Protein AF-A0AAN9D5B4-F1 (afdb_monomer_lite)

Organism: NCBI:txid58324

Secondary structure (DSSP, 8-state):
-HHHHHHHHHHHHHHHHTTS-S-SS-HHHHTHHHH-HHHHHHHHHHT-HHHHHHHHSS-HHHHHHHHHHHHHHHPPPPBTTB----SS--TTSTTTS----------

Structure (mmCIF, N/CA/C/O backbone):
data_AF-A0AAN9D5B4-F1
#
_entry.id   AF-A0AAN9D5B4-F1
#
loop_
_atom_site.group_PDB
_atom_site.id
_atom_site.type_symbol
_atom_site.label_atom_id
_atom_site.label_alt_id
_atom_site.label_comp_id
_atom_site.label_asym_id
_atom_site.label_entity_id
_atom_site.label_seq_id
_atom_site.pdbx_PDB_ins_code
_atom_site.Cartn_x
_atom_site.Cartn_y
_atom_site.Cartn_z
_atom_site.occupancy
_atom_site.B_iso_or_equiv
_atom_site.auth_seq_id
_atom_site.auth_comp_id
_atom_site.auth_asym_id
_atom_site.auth_atom_id
_atom_site.pdbx_PDB_model_num
ATOM 1 N N . MET A 1 1 ? 32.802 5.624 -48.433 1.00 61.78 1 MET A N 1
ATOM 2 C CA . MET A 1 1 ? 31.455 5.006 -48.392 1.00 61.78 1 MET A CA 1
ATOM 3 C C . MET A 1 1 ? 31.206 4.377 -47.026 1.00 61.78 1 MET A C 1
ATOM 5 O O . MET A 1 1 ? 30.120 4.540 -46.488 1.00 61.78 1 MET A O 1
ATOM 9 N N . ASP A 1 2 ? 32.223 3.761 -46.424 1.00 78.62 2 ASP A N 1
ATOM 10 C CA . ASP A 1 2 ? 32.106 2.987 -45.180 1.00 78.62 2 ASP A CA 1
ATOM 11 C C . ASP A 1 2 ? 31.825 3.831 -43.927 1.00 78.62 2 ASP A C 1
ATOM 13 O O . ASP A 1 2 ? 30.983 3.461 -43.114 1.00 78.62 2 ASP A O 1
ATOM 17 N N . GLU A 1 3 ? 32.433 5.016 -43.796 1.00 81.75 3 GLU A N 1
ATOM 18 C CA . GLU A 1 3 ? 32.202 5.896 -42.636 1.00 81.75 3 GLU A CA 1
ATOM 19 C C . GLU A 1 3 ? 30.755 6.382 -42.526 1.00 81.75 3 GLU A C 1
ATOM 21 O O . GLU A 1 3 ? 30.194 6.425 -41.433 1.00 81.75 3 GLU A O 1
ATOM 26 N N . GLN A 1 4 ? 30.123 6.714 -43.655 1.00 87.31 4 GLN A N 1
ATOM 27 C CA . GLN A 1 4 ? 28.737 7.183 -43.655 1.00 87.31 4 GLN A CA 1
ATOM 28 C C . GLN A 1 4 ? 27.774 6.060 -43.264 1.00 87.31 4 GLN A C 1
ATOM 30 O O . GLN A 1 4 ? 26.812 6.306 -42.541 1.00 87.31 4 GLN A O 1
ATOM 35 N N . VAL A 1 5 ? 28.055 4.821 -43.681 1.00 87.62 5 VAL A N 1
ATOM 36 C CA . VAL A 1 5 ? 27.260 3.640 -43.318 1.00 87.62 5 VAL A CA 1
ATOM 37 C C . VAL A 1 5 ? 27.412 3.315 -41.832 1.00 87.62 5 VAL A C 1
ATOM 39 O O . VAL A 1 5 ? 26.414 3.037 -41.168 1.00 87.62 5 VAL A O 1
ATOM 42 N N . ILE A 1 6 ? 28.627 3.416 -41.283 1.00 88.81 6 ILE A N 1
ATOM 43 C CA . ILE A 1 6 ? 28.876 3.231 -39.846 1.00 88.81 6 ILE A CA 1
ATOM 44 C C . ILE A 1 6 ? 28.179 4.332 -39.041 1.00 88.81 6 ILE A C 1
ATOM 46 O O . ILE A 1 6 ? 27.477 4.029 -38.077 1.00 88.81 6 ILE A O 1
ATOM 50 N N . ALA A 1 7 ? 28.297 5.594 -39.460 1.00 89.38 7 ALA A N 1
ATOM 51 C CA . ALA A 1 7 ? 27.634 6.720 -38.811 1.00 89.38 7 ALA A CA 1
ATOM 52 C C . ALA A 1 7 ? 26.105 6.571 -38.832 1.00 89.38 7 ALA A C 1
ATOM 54 O O . ALA A 1 7 ? 25.454 6.763 -37.804 1.00 89.38 7 ALA A O 1
ATOM 55 N N . PHE A 1 8 ? 25.531 6.150 -39.965 1.00 90.56 8 PHE A N 1
ATOM 56 C CA . PHE A 1 8 ? 24.107 5.834 -40.060 1.00 90.56 8 PHE A CA 1
ATOM 57 C C . PHE A 1 8 ? 23.727 4.657 -39.164 1.00 90.56 8 PHE A C 1
ATOM 59 O O . PHE A 1 8 ? 22.731 4.750 -38.455 1.00 90.56 8 PHE A O 1
ATOM 66 N N . GLY A 1 9 ? 24.519 3.583 -39.134 1.00 89.38 9 GLY A N 1
ATOM 67 C CA . GLY A 1 9 ? 24.285 2.427 -38.268 1.00 89.38 9 GLY A CA 1
ATOM 68 C C . GLY A 1 9 ? 24.279 2.800 -36.784 1.00 89.38 9 GLY A C 1
ATOM 69 O O . GLY A 1 9 ? 23.349 2.445 -36.058 1.00 89.38 9 GLY A O 1
ATOM 70 N N . VAL A 1 10 ? 25.258 3.593 -36.343 1.00 90.25 10 VAL A N 1
ATOM 71 C CA . VAL A 1 10 ? 25.347 4.102 -34.966 1.00 90.25 10 VAL A CA 1
ATOM 72 C C . VAL A 1 10 ? 24.186 5.048 -34.651 1.00 90.25 10 VAL A C 1
ATOM 74 O O . VAL A 1 10 ? 23.554 4.905 -33.603 1.00 90.25 10 VAL A O 1
ATOM 77 N N . ALA A 1 11 ? 23.835 5.962 -35.561 1.00 88.19 11 ALA A N 1
ATOM 78 C CA . ALA A 1 11 ? 22.692 6.860 -35.393 1.00 88.19 11 ALA A CA 1
ATOM 79 C C . ALA A 1 11 ? 21.366 6.088 -35.285 1.00 88.19 11 ALA A C 1
ATOM 81 O O . ALA A 1 11 ? 20.522 6.403 -34.445 1.00 88.19 11 ALA A O 1
ATOM 82 N N . LEU A 1 12 ? 21.194 5.030 -36.079 1.00 84.88 12 LEU A N 1
ATOM 83 C CA . LEU A 1 12 ? 20.000 4.184 -36.080 1.00 84.88 12 LEU A CA 1
ATOM 84 C C . LEU A 1 12 ? 19.895 3.364 -34.781 1.00 84.88 12 LEU A C 1
ATOM 86 O O . LEU A 1 12 ? 18.811 3.267 -34.200 1.00 84.88 12 LEU A O 1
ATOM 90 N N . LEU A 1 13 ? 21.019 2.854 -34.260 1.00 83.12 13 LEU A N 1
ATOM 91 C CA . LEU A 1 13 ? 21.088 2.208 -32.942 1.00 83.12 13 LEU A CA 1
ATOM 92 C C . LEU A 1 13 ? 20.783 3.190 -31.798 1.00 83.12 13 LEU A C 1
ATOM 94 O O . LEU A 1 13 ? 20.002 2.865 -30.897 1.00 83.12 13 LEU A O 1
ATOM 98 N N . TYR A 1 14 ? 21.327 4.406 -31.863 1.00 79.81 14 TYR A N 1
ATOM 99 C CA . TYR A 1 14 ? 21.077 5.471 -30.889 1.00 79.81 14 TYR A CA 1
ATOM 100 C C . TYR A 1 14 ? 19.593 5.878 -30.855 1.00 79.81 14 TYR A C 1
ATOM 102 O O . TYR A 1 14 ? 18.977 5.946 -29.786 1.00 79.81 14 TYR A O 1
ATOM 110 N N . LEU A 1 15 ? 18.975 6.059 -32.027 1.00 78.00 15 LEU A N 1
ATOM 111 C CA . LEU A 1 15 ? 17.551 6.382 -32.166 1.00 78.00 15 LEU A CA 1
ATOM 112 C C . LEU A 1 15 ? 16.637 5.240 -31.692 1.00 78.00 15 LEU A C 1
ATOM 114 O O . LEU A 1 15 ? 15.593 5.495 -31.087 1.00 78.00 15 LEU A O 1
ATOM 118 N N . ARG A 1 16 ? 17.029 3.977 -31.915 1.00 70.25 16 ARG A N 1
ATOM 119 C CA . ARG A 1 16 ? 16.283 2.795 -31.451 1.00 70.25 16 ARG A CA 1
ATOM 120 C C . ARG A 1 16 ? 16.330 2.635 -29.929 1.00 70.25 16 ARG A C 1
ATOM 122 O O . ARG A 1 16 ? 15.342 2.201 -29.340 1.00 70.25 16 ARG A O 1
ATOM 129 N N . SER A 1 17 ? 17.438 3.011 -29.289 1.00 64.31 17 SER A N 1
ATOM 130 C CA . SER A 1 17 ? 17.578 2.985 -27.826 1.00 64.31 17 SER A CA 1
ATOM 131 C C . SER A 1 17 ? 16.627 3.973 -27.133 1.00 64.31 17 SER A C 1
ATOM 133 O O . SER A 1 17 ? 15.961 3.615 -26.161 1.00 64.31 17 SER A O 1
ATOM 135 N N . ARG A 1 18 ? 16.452 5.180 -27.696 1.00 61.81 18 ARG A N 1
ATOM 136 C CA . ARG A 1 18 ? 15.589 6.236 -27.127 1.00 61.81 18 ARG A CA 1
ATOM 137 C C . ARG A 1 18 ? 14.085 5.938 -27.132 1.00 61.81 18 ARG A C 1
ATOM 139 O O . ARG A 1 18 ? 13.341 6.617 -26.434 1.00 61.81 18 ARG A O 1
ATOM 146 N N . ARG A 1 19 ? 13.612 4.964 -27.919 1.00 58.62 19 ARG A N 1
ATOM 147 C CA . ARG A 1 19 ? 12.175 4.630 -28.039 1.00 58.62 19 ARG A CA 1
ATOM 148 C C . ARG A 1 19 ? 11.724 3.450 -27.182 1.00 58.62 19 ARG A C 1
ATOM 150 O O . ARG A 1 19 ? 10.568 3.036 -27.287 1.00 58.62 19 ARG A O 1
ATOM 157 N N . ARG A 1 20 ? 12.591 2.890 -26.335 1.00 62.22 20 ARG A N 1
ATOM 158 C CA . ARG A 1 20 ? 12.136 1.909 -25.344 1.00 62.22 20 ARG A CA 1
ATOM 159 C C . ARG A 1 20 ? 11.196 2.637 -24.383 1.00 62.22 20 ARG A C 1
ATOM 161 O O . ARG A 1 20 ? 11.625 3.557 -23.697 1.00 62.22 20 ARG A O 1
ATOM 168 N N . ARG A 1 21 ? 9.905 2.279 -24.394 1.00 59.81 21 ARG A N 1
ATOM 169 C CA . ARG A 1 21 ? 8.917 2.807 -23.437 1.00 59.81 21 ARG A CA 1
ATOM 170 C C . ARG A 1 21 ? 9.516 2.684 -22.036 1.00 59.81 21 ARG A C 1
ATOM 172 O O . ARG A 1 21 ? 9.930 1.587 -21.669 1.00 59.81 21 ARG A O 1
ATOM 179 N N . SER A 1 22 ? 9.631 3.804 -21.325 1.00 66.25 22 SER A N 1
ATOM 180 C CA . SER A 1 22 ? 10.589 3.904 -20.223 1.00 66.25 22 SER A CA 1
ATOM 181 C C . SER A 1 22 ? 10.188 3.097 -18.997 1.00 66.25 22 SER A C 1
ATOM 183 O O . SER A 1 22 ? 11.070 2.527 -18.375 1.00 66.25 22 SER A O 1
ATOM 185 N N . VAL A 1 23 ? 8.905 2.948 -18.665 1.00 66.25 23 VAL A N 1
ATOM 186 C CA . VAL A 1 23 ? 8.504 2.072 -17.555 1.00 66.25 23 VAL A CA 1
ATOM 187 C C . VAL A 1 23 ? 7.049 1.634 -17.728 1.00 66.25 23 VAL A C 1
ATOM 189 O O . VAL A 1 23 ? 6.188 2.454 -18.032 1.00 66.25 23 VAL A O 1
ATOM 192 N N . TRP A 1 24 ? 6.754 0.344 -17.536 1.00 67.81 24 TRP A N 1
ATOM 193 C CA . TRP A 1 24 ? 5.369 -0.163 -17.487 1.00 67.81 24 TRP A CA 1
ATOM 194 C C . TRP A 1 24 ? 4.629 0.275 -16.213 1.00 67.81 24 TRP A C 1
ATOM 196 O O . TRP A 1 24 ? 3.403 0.356 -16.206 1.00 67.81 24 TRP A O 1
ATOM 206 N N . VAL A 1 25 ? 5.373 0.550 -15.138 1.00 68.81 25 VAL A N 1
ATOM 207 C CA . VAL A 1 25 ? 4.866 0.984 -13.834 1.00 68.81 25 VAL A CA 1
ATOM 208 C C . VAL A 1 25 ? 5.794 2.073 -13.313 1.00 68.81 25 VAL A C 1
ATOM 210 O O . VAL A 1 25 ? 6.974 1.814 -13.101 1.00 68.81 25 VAL A O 1
ATOM 213 N N . HIS A 1 26 ? 5.265 3.277 -13.111 1.00 76.69 26 HIS A N 1
ATOM 214 C CA . HIS A 1 26 ? 6.018 4.407 -12.563 1.00 76.69 26 HIS A CA 1
ATOM 215 C C . HIS A 1 26 ? 6.621 4.063 -11.190 1.00 76.69 26 HIS A C 1
ATOM 217 O O . HIS A 1 26 ? 5.973 3.375 -10.404 1.00 76.69 26 HIS A O 1
ATOM 223 N N . ASP A 1 27 ? 7.809 4.574 -10.862 1.00 77.25 27 ASP A N 1
ATOM 224 C CA . ASP A 1 27 ? 8.554 4.196 -9.645 1.00 77.25 27 ASP A CA 1
ATOM 225 C C . ASP A 1 27 ? 7.759 4.444 -8.350 1.00 77.25 27 ASP A C 1
ATOM 227 O O . ASP A 1 27 ? 7.731 3.606 -7.451 1.00 77.25 27 ASP A O 1
ATOM 231 N N . ILE A 1 28 ? 6.986 5.535 -8.298 1.00 76.06 28 ILE A N 1
ATOM 232 C CA . ILE A 1 28 ? 6.041 5.824 -7.195 1.00 76.06 28 ILE A CA 1
ATOM 233 C C . ILE A 1 28 ? 5.050 4.667 -6.963 1.00 76.06 28 ILE A C 1
ATOM 235 O O . ILE A 1 28 ? 4.696 4.355 -5.829 1.00 76.06 28 ILE A O 1
ATOM 239 N N . LEU A 1 29 ? 4.605 4.009 -8.035 1.00 72.50 29 LEU A N 1
ATOM 240 C CA . LEU A 1 29 ? 3.685 2.874 -7.965 1.00 72.50 29 LEU A CA 1
ATOM 241 C C . LEU A 1 29 ? 4.408 1.549 -7.676 1.00 72.50 29 LEU A C 1
ATOM 243 O O . LEU A 1 29 ? 3.752 0.596 -7.255 1.00 72.50 29 LEU A O 1
ATOM 247 N N . GLN A 1 30 ? 5.731 1.474 -7.866 1.00 73.12 30 GLN A N 1
ATOM 248 C CA . GLN A 1 30 ? 6.530 0.311 -7.461 1.00 73.12 30 GLN A CA 1
ATOM 249 C C . GLN A 1 30 ? 6.640 0.231 -5.936 1.00 73.12 30 GLN A C 1
ATOM 251 O O . GLN A 1 30 ? 6.506 -0.848 -5.363 1.00 73.12 30 GLN A O 1
ATOM 256 N N . ALA A 1 31 ? 6.754 1.374 -5.256 1.00 74.25 31 ALA A N 1
ATOM 257 C CA . ALA A 1 31 ? 6.840 1.444 -3.799 1.00 74.25 31 ALA A CA 1
ATOM 258 C C . ALA A 1 31 ? 5.476 1.298 -3.079 1.00 74.25 31 ALA A C 1
ATOM 260 O O . ALA A 1 31 ? 5.320 1.678 -1.921 1.00 74.25 31 ALA A O 1
ATOM 261 N N . ARG A 1 32 ? 4.466 0.711 -3.736 1.00 76.88 32 ARG A N 1
ATOM 262 C CA . ARG A 1 32 ? 3.098 0.544 -3.211 1.00 76.88 32 ARG A CA 1
ATOM 263 C C . ARG A 1 32 ? 3.002 -0.329 -1.954 1.00 76.88 32 ARG A C 1
ATOM 265 O O . ARG A 1 32 ? 2.058 -0.173 -1.183 1.00 76.88 32 ARG A O 1
ATOM 272 N N . GLN A 1 33 ? 3.927 -1.263 -1.748 1.00 72.88 33 GLN A N 1
ATOM 273 C CA . GLN A 1 33 ? 3.952 -2.050 -0.506 1.00 72.88 33 GLN A CA 1
ATOM 274 C C . GLN A 1 33 ? 4.320 -1.189 0.707 1.00 72.88 33 GLN A C 1
ATOM 276 O O . GLN A 1 33 ? 3.805 -1.427 1.788 1.00 72.88 33 GLN A O 1
ATOM 281 N N . GLN A 1 34 ? 5.150 -0.161 0.515 1.00 71.50 34 GLN A N 1
ATOM 282 C CA . GLN A 1 34 ? 5.585 0.733 1.589 1.00 71.50 34 GLN A CA 1
ATOM 283 C C . GLN A 1 34 ? 4.687 1.972 1.705 1.00 71.50 34 GLN A C 1
ATOM 285 O O . GLN A 1 34 ? 4.265 2.339 2.795 1.00 71.50 34 GLN A O 1
ATOM 290 N N . PHE A 1 35 ? 4.352 2.602 0.575 1.00 72.44 35 PHE A N 1
ATOM 291 C CA . PHE A 1 35 ? 3.636 3.884 0.536 1.00 72.44 35 PHE A CA 1
ATOM 292 C C . PHE A 1 35 ? 2.227 3.793 -0.051 1.00 72.44 35 PHE A C 1
ATOM 294 O O . PHE A 1 35 ? 1.561 4.811 -0.232 1.00 72.44 35 PHE A O 1
ATOM 301 N N . GLY A 1 36 ? 1.753 2.595 -0.390 1.00 76.69 36 GLY A N 1
ATOM 302 C CA . GLY A 1 36 ? 0.399 2.432 -0.902 1.00 76.69 36 GLY A CA 1
ATOM 303 C C . GLY A 1 36 ? -0.632 2.756 0.171 1.00 76.69 36 GLY A C 1
ATOM 304 O O . GLY A 1 36 ? -0.472 2.369 1.326 1.00 76.69 36 GLY A O 1
ATOM 305 N N . GLU A 1 37 ? -1.728 3.399 -0.234 1.00 75.06 37 GLU A N 1
ATOM 306 C CA . GLU A 1 37 ? -2.811 3.795 0.675 1.00 75.06 37 GLU A CA 1
ATOM 307 C C . GLU A 1 37 ? -3.291 2.636 1.551 1.00 75.06 37 GLU A C 1
ATOM 309 O O . GLU A 1 37 ? -3.459 2.801 2.750 1.00 75.06 37 GLU A O 1
ATOM 314 N N . TYR A 1 38 ? -3.432 1.434 0.989 1.00 76.44 38 TYR A N 1
ATOM 315 C CA . TYR A 1 38 ? -3.848 0.277 1.777 1.00 76.44 38 TYR A CA 1
ATOM 316 C C . TYR A 1 38 ? -2.854 -0.072 2.900 1.00 76.44 38 TYR A C 1
ATOM 318 O O . TYR A 1 38 ? -3.268 -0.316 4.025 1.00 76.44 38 TYR A O 1
ATOM 326 N N . HIS A 1 39 ? -1.549 -0.067 2.625 1.00 73.75 39 HIS A N 1
ATOM 327 C CA . HIS A 1 39 ? -0.552 -0.445 3.629 1.00 73.75 39 HIS A CA 1
ATOM 328 C C . HIS A 1 39 ? -0.372 0.638 4.691 1.00 73.75 39 HIS A C 1
ATOM 330 O O . HIS A 1 39 ? -0.179 0.302 5.848 1.00 73.75 39 HIS A O 1
ATOM 336 N N . ARG A 1 40 ? -0.490 1.921 4.331 1.00 79.50 40 ARG A N 1
ATOM 337 C CA . ARG A 1 40 ? -0.291 3.024 5.279 1.00 79.50 40 ARG A CA 1
ATOM 338 C C . ARG A 1 40 ? -1.593 3.500 5.922 1.00 79.50 40 ARG A C 1
ATOM 340 O O . ARG A 1 40 ? -1.780 3.382 7.128 1.00 79.50 40 ARG A O 1
ATOM 347 N N . LEU A 1 41 ? -2.523 3.995 5.108 1.00 82.38 41 LEU A N 1
ATOM 348 C CA . LEU A 1 41 ? -3.750 4.637 5.581 1.00 82.38 41 LEU A CA 1
ATOM 349 C C . LEU A 1 41 ? -4.667 3.647 6.300 1.00 82.38 41 LEU A C 1
ATOM 351 O O . LEU A 1 41 ? -5.204 3.976 7.347 1.00 82.38 41 LEU A O 1
ATOM 355 N N . VAL A 1 42 ? -4.851 2.430 5.782 1.00 82.69 42 VAL A N 1
ATOM 356 C CA . VAL A 1 42 ? -5.768 1.469 6.426 1.00 82.69 42 VAL A CA 1
ATOM 357 C C . VAL A 1 42 ? -5.204 0.955 7.750 1.00 82.69 42 VAL A C 1
ATOM 359 O O . VAL A 1 42 ? -5.978 0.711 8.673 1.00 82.69 42 VAL A O 1
ATOM 362 N N . GLN A 1 43 ? -3.879 0.832 7.878 1.00 81.94 43 GLN A N 1
ATOM 363 C CA . GLN A 1 43 ? -3.244 0.511 9.158 1.00 81.94 43 GLN A CA 1
ATOM 364 C C . GLN A 1 43 ? -3.447 1.638 10.175 1.00 81.94 43 GLN A C 1
ATOM 366 O O . GLN A 1 43 ? -3.901 1.366 11.283 1.00 81.94 43 GLN A O 1
ATOM 371 N N . GLU A 1 44 ? -3.209 2.893 9.779 1.00 84.12 44 GLU A N 1
ATOM 372 C CA . GL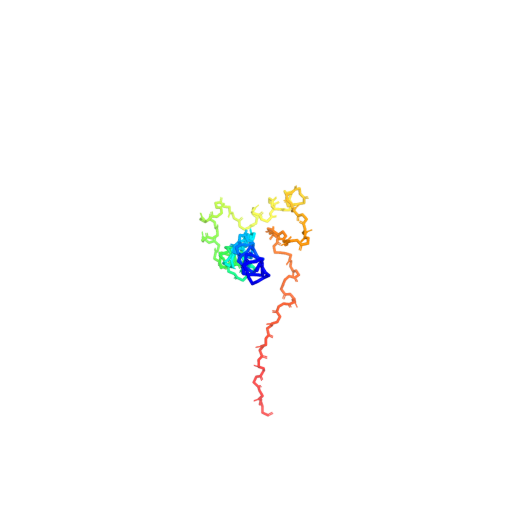U A 1 44 ? -3.469 4.069 10.622 1.00 84.12 44 GLU A CA 1
ATOM 373 C C . GLU A 1 44 ? -4.953 4.155 11.029 1.00 84.12 44 GLU A C 1
ATOM 375 O O . GLU A 1 44 ? -5.268 4.349 12.200 1.00 84.12 44 GLU A O 1
ATOM 380 N N . LEU A 1 45 ? -5.879 3.935 10.089 1.00 86.75 45 LEU A N 1
ATOM 381 C CA . LEU A 1 45 ? -7.319 3.932 10.360 1.00 86.75 45 LEU A CA 1
ATOM 382 C C . LEU A 1 45 ? -7.726 2.798 11.304 1.00 86.75 45 LEU A C 1
ATOM 384 O O . LEU A 1 45 ? -8.617 2.988 12.118 1.00 86.75 45 LEU A O 1
ATOM 388 N N . ARG A 1 46 ? -7.090 1.621 11.241 1.00 82.50 46 ARG A N 1
ATOM 389 C CA . ARG A 1 46 ? -7.413 0.505 12.148 1.00 82.50 46 ARG A CA 1
ATOM 390 C C . ARG A 1 46 ? -7.068 0.792 13.615 1.00 82.50 46 ARG A C 1
ATOM 392 O O . ARG A 1 46 ? -7.569 0.056 14.466 1.00 82.50 46 ARG A O 1
ATOM 399 N N . LEU A 1 47 ? -6.263 1.817 13.909 1.00 86.19 47 LEU A N 1
ATOM 400 C CA . LEU A 1 47 ? -5.956 2.265 15.273 1.00 86.19 47 LEU A CA 1
ATOM 401 C C . LEU A 1 47 ? -7.060 3.148 15.881 1.00 86.19 47 LEU A C 1
ATOM 403 O O . LEU A 1 47 ? -7.139 3.246 17.102 1.00 86.19 47 LEU A O 1
ATOM 407 N N . ASP A 1 48 ? -7.913 3.762 15.056 1.00 87.75 48 ASP A N 1
ATOM 408 C CA . ASP A 1 48 ? -8.983 4.668 15.487 1.00 87.75 48 ASP A CA 1
ATOM 409 C C . ASP A 1 48 ? -10.324 4.243 14.874 1.00 87.75 48 ASP A C 1
ATOM 411 O O . ASP A 1 48 ? -10.607 4.487 13.699 1.00 87.75 48 ASP A O 1
ATOM 415 N N . ASP A 1 49 ? -11.176 3.635 15.700 1.00 85.38 49 ASP A N 1
ATOM 416 C CA . ASP A 1 49 ? -12.506 3.158 15.310 1.00 85.38 49 ASP A CA 1
ATOM 417 C C . ASP A 1 49 ? -13.391 4.238 14.688 1.00 85.38 49 ASP A C 1
ATOM 419 O O . ASP A 1 49 ? -14.118 3.972 13.729 1.00 85.38 49 ASP A O 1
ATOM 423 N N . SER A 1 50 ? -13.324 5.464 15.206 1.00 89.06 50 SER A N 1
ATOM 424 C CA . SER A 1 50 ? -14.189 6.552 14.753 1.00 89.06 50 SER A CA 1
ATOM 425 C C . SER A 1 50 ? -13.821 6.986 13.335 1.00 89.06 50 SER A C 1
ATOM 427 O O . SER A 1 50 ? -14.684 7.114 12.461 1.00 89.06 50 SER A O 1
ATOM 429 N N . ARG A 1 51 ? -12.518 7.124 13.070 1.00 88.19 51 ARG A N 1
ATOM 430 C CA . ARG A 1 51 ? -11.996 7.452 11.740 1.00 88.19 51 ARG A CA 1
ATOM 431 C C . ARG A 1 51 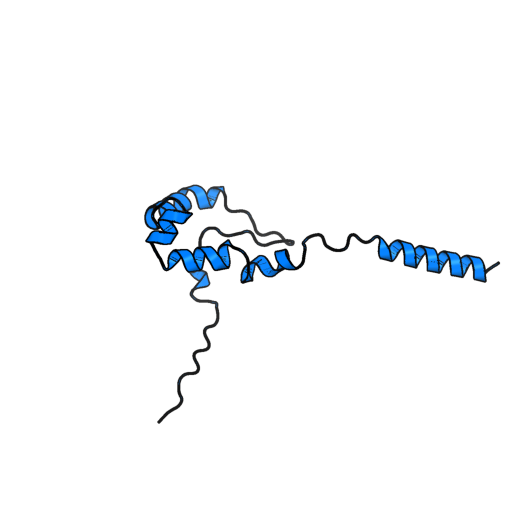? -12.172 6.293 10.775 1.00 88.19 51 ARG A C 1
ATOM 433 O O . ARG A 1 51 ? -12.507 6.529 9.614 1.00 88.19 51 ARG A O 1
ATOM 440 N N . PHE A 1 52 ? -11.998 5.055 11.241 1.00 89.12 52 PHE A N 1
ATOM 441 C CA . PHE A 1 52 ? -12.265 3.863 10.441 1.00 89.12 52 PHE A CA 1
ATOM 442 C C . PHE A 1 52 ? -13.714 3.850 9.954 1.00 89.12 52 PHE A C 1
ATOM 444 O O . PHE A 1 52 ? -13.958 3.730 8.752 1.00 89.12 52 PHE A O 1
ATOM 451 N N . GLN A 1 53 ? -14.668 4.051 10.866 1.00 90.62 53 GLN A N 1
ATOM 452 C CA . GLN A 1 53 ? -16.089 4.120 10.539 1.00 90.62 53 GLN A CA 1
ATOM 453 C C . GLN A 1 53 ? -16.409 5.293 9.616 1.00 90.62 53 GLN A C 1
ATOM 455 O O . GLN A 1 53 ? -17.183 5.126 8.682 1.00 90.62 53 GLN A O 1
ATOM 460 N N . GLN A 1 54 ? -15.797 6.462 9.803 1.00 91.50 54 GLN A N 1
ATOM 461 C CA . GLN A 1 54 ? -16.013 7.599 8.907 1.00 91.50 54 GLN A CA 1
ATOM 462 C C . GLN A 1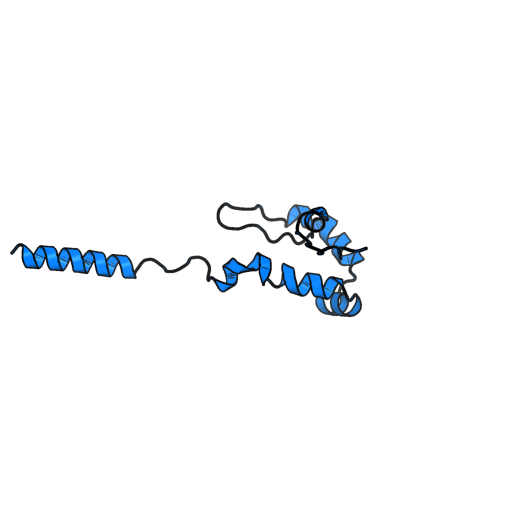 54 ? -15.504 7.325 7.482 1.00 91.50 54 GLN A C 1
ATOM 464 O O . GLN A 1 54 ? -16.167 7.685 6.506 1.00 91.50 54 GLN A O 1
ATOM 469 N N . TYR A 1 55 ? -14.342 6.680 7.359 1.00 89.75 55 TYR A N 1
ATOM 470 C CA . TYR A 1 55 ? -13.713 6.383 6.076 1.00 89.75 55 TYR A CA 1
ATOM 471 C C . TYR A 1 55 ? -14.419 5.240 5.336 1.00 89.75 55 TYR A C 1
ATOM 473 O O . TYR A 1 55 ? -14.838 5.402 4.190 1.00 89.75 55 TYR A O 1
ATOM 481 N N . PHE A 1 56 ? -14.591 4.090 5.995 1.00 88.50 56 PHE A N 1
ATOM 482 C CA . PHE A 1 56 ? -15.202 2.898 5.400 1.00 88.50 56 PHE A CA 1
ATOM 483 C C . PHE A 1 56 ? -16.730 2.908 5.442 1.00 88.50 56 PHE A C 1
ATOM 485 O O . PHE A 1 56 ? -17.355 2.087 4.771 1.00 88.50 56 PHE A O 1
ATOM 492 N N . ARG A 1 57 ? -17.337 3.819 6.215 1.00 92.12 57 ARG A N 1
ATOM 493 C CA . ARG A 1 57 ? -18.785 3.864 6.498 1.00 92.12 57 ARG A CA 1
ATOM 494 C C . ARG A 1 57 ? -19.318 2.560 7.100 1.00 92.12 57 ARG A C 1
ATOM 496 O O . ARG A 1 57 ? -20.494 2.242 6.949 1.00 92.12 57 ARG A O 1
ATOM 503 N N . LEU A 1 58 ? -18.434 1.806 7.753 1.00 90.06 58 LEU A N 1
ATOM 504 C CA . LEU A 1 58 ? -18.667 0.485 8.328 1.00 90.06 58 LEU A CA 1
ATOM 505 C C . LEU A 1 58 ? -17.843 0.338 9.603 1.00 90.06 58 LEU A C 1
ATOM 507 O O . LEU A 1 58 ? -16.711 0.819 9.669 1.00 90.06 58 LEU A O 1
ATOM 511 N N . ASP A 1 59 ? -18.383 -0.383 10.581 1.00 89.06 59 ASP A N 1
ATOM 512 C CA . ASP A 1 59 ? -17.593 -0.806 11.736 1.00 89.06 59 ASP A CA 1
ATOM 513 C C . ASP A 1 59 ? -16.522 -1.838 11.340 1.00 89.06 59 ASP A C 1
ATOM 515 O O . ASP A 1 59 ? -16.703 -2.585 10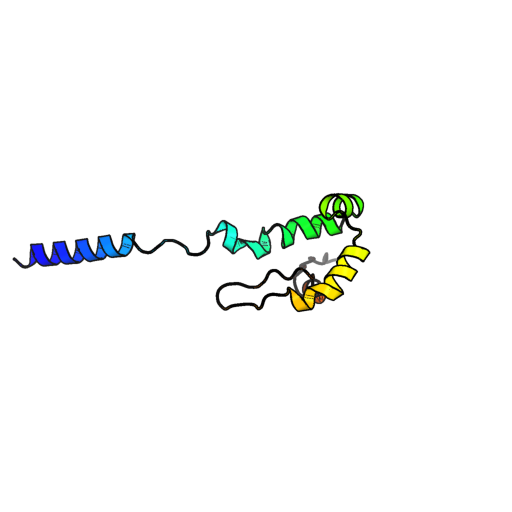.370 1.00 89.06 59 ASP A O 1
ATOM 519 N N . ARG A 1 60 ? -15.426 -1.936 12.108 1.00 85.44 60 ARG A N 1
ATOM 520 C CA . ARG A 1 60 ? -14.355 -2.922 11.859 1.00 85.44 60 ARG A CA 1
ATOM 521 C C . ARG A 1 60 ? -14.904 -4.345 11.785 1.00 85.44 60 ARG A C 1
ATOM 523 O O . ARG A 1 60 ? -14.564 -5.088 10.866 1.00 85.44 60 ARG A O 1
ATOM 530 N N . ASN A 1 61 ? -15.824 -4.695 12.684 1.00 88.06 61 ASN A N 1
ATOM 531 C CA . ASN A 1 61 ? -16.429 -6.025 12.707 1.00 88.06 61 ASN A CA 1
ATOM 532 C C . ASN A 1 61 ? -17.273 -6.290 11.458 1.00 88.06 61 ASN A C 1
ATOM 534 O O . ASN A 1 61 ? -17.213 -7.375 10.881 1.00 88.06 61 ASN A O 1
ATOM 538 N N . GLN A 1 62 ? -18.051 -5.299 11.017 1.00 90.56 62 GLN A N 1
ATOM 539 C CA . GLN A 1 62 ? -18.868 -5.409 9.807 1.00 90.56 62 GLN A CA 1
ATOM 540 C C . GLN A 1 62 ? -17.992 -5.549 8.562 1.00 90.56 62 GLN A C 1
ATOM 542 O O . GLN A 1 62 ? -18.276 -6.383 7.700 1.00 90.56 62 GLN A O 1
ATOM 547 N N . PHE A 1 63 ? -16.913 -4.769 8.494 1.00 89.44 63 PHE A N 1
ATOM 548 C CA . PHE A 1 63 ? -15.927 -4.842 7.427 1.00 89.44 63 PHE A CA 1
ATOM 549 C C . PHE A 1 63 ? -15.273 -6.227 7.358 1.00 89.44 63 PHE A C 1
ATOM 551 O O . PHE A 1 63 ? -15.291 -6.852 6.299 1.00 89.44 63 PHE A O 1
ATOM 558 N N . ASP A 1 64 ? -14.757 -6.745 8.477 1.00 87.25 64 ASP A N 1
ATOM 559 C CA . ASP A 1 64 ? -14.09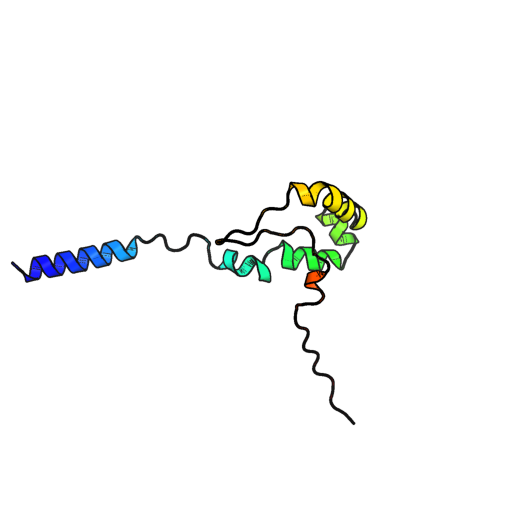5 -8.053 8.517 1.00 87.25 64 ASP A CA 1
ATOM 560 C C . ASP A 1 64 ? -15.083 -9.198 8.204 1.00 87.25 64 ASP A C 1
ATOM 562 O O . ASP A 1 64 ? -14.737 -10.151 7.500 1.00 87.25 64 ASP A O 1
ATOM 566 N N . ASN A 1 65 ? -16.348 -9.081 8.625 1.00 89.75 65 ASN A N 1
ATOM 567 C CA . ASN A 1 65 ? -17.396 -10.053 8.298 1.00 89.75 65 ASN A CA 1
ATOM 568 C C . ASN A 1 65 ? -17.742 -10.034 6.798 1.00 89.75 65 ASN A C 1
ATOM 570 O O . ASN A 1 65 ? -17.822 -11.088 6.163 1.00 89.75 65 ASN A O 1
ATOM 574 N N . LEU A 1 66 ? -17.875 -8.851 6.192 1.00 90.50 66 LEU A N 1
ATOM 575 C CA . LEU A 1 66 ? -18.072 -8.713 4.748 1.00 90.50 66 LEU A CA 1
ATOM 576 C C . LEU A 1 66 ? -16.875 -9.269 3.967 1.00 90.50 66 LEU A C 1
ATOM 578 O O . LEU A 1 66 ? -17.047 -10.032 3.012 1.00 90.50 66 LEU A O 1
ATOM 582 N N . LEU A 1 67 ? -15.664 -8.940 4.409 1.00 87.75 67 LEU A N 1
ATOM 583 C CA . LEU A 1 67 ? -14.427 -9.413 3.809 1.00 87.75 67 LEU A CA 1
ATOM 584 C C . LEU A 1 67 ? -14.287 -10.936 3.908 1.00 87.75 67 LEU A C 1
ATOM 586 O O . LEU A 1 67 ? -13.813 -11.554 2.963 1.00 87.75 67 LEU A O 1
ATOM 590 N N . SER A 1 68 ? -14.753 -11.565 4.989 1.00 87.75 68 SER A N 1
ATOM 591 C CA . SER A 1 68 ? -14.744 -13.030 5.114 1.00 87.75 68 SER A CA 1
ATOM 592 C C . SER A 1 68 ? -15.589 -13.730 4.040 1.00 87.75 68 SER A C 1
ATOM 594 O O . SER A 1 68 ? -15.239 -14.817 3.586 1.00 87.75 68 SER A O 1
ATOM 596 N N . LYS A 1 69 ? -16.673 -13.085 3.589 1.00 89.38 69 LYS A N 1
ATOM 597 C CA . LYS A 1 69 ? -17.605 -13.625 2.587 1.00 89.38 69 LYS A CA 1
ATOM 598 C C . LYS A 1 69 ? -17.166 -13.317 1.162 1.00 89.38 69 LYS A C 1
ATOM 600 O O . LYS A 1 69 ? -17.270 -14.163 0.278 1.00 89.38 69 LYS A O 1
ATOM 605 N N . VAL A 1 70 ? -16.727 -12.082 0.929 1.00 89.25 70 VAL A N 1
ATOM 606 C CA . VAL A 1 70 ? -16.414 -11.583 -0.415 1.00 89.25 70 VAL A CA 1
ATOM 607 C C . VAL A 1 70 ? -14.949 -11.816 -0.767 1.00 89.25 70 VAL A C 1
ATOM 609 O O . VAL A 1 70 ? -14.656 -12.107 -1.923 1.00 89.25 70 VAL A O 1
ATOM 612 N N . GLY A 1 71 ? -14.050 -11.762 0.220 1.00 85.00 71 GLY A N 1
ATOM 613 C CA . GLY A 1 71 ? -12.598 -11.902 0.079 1.00 85.00 71 GLY A CA 1
ATOM 614 C C . GLY A 1 71 ? -12.184 -13.057 -0.830 1.00 85.00 71 GLY A C 1
ATOM 615 O O . GLY A 1 71 ? -11.575 -12.777 -1.858 1.00 85.00 71 GLY A O 1
ATOM 616 N N . PRO A 1 72 ? -12.615 -14.307 -0.569 1.00 83.88 72 PRO A N 1
ATOM 617 C CA . PRO A 1 72 ? -12.255 -15.454 -1.407 1.00 83.88 72 PRO A CA 1
ATOM 618 C C . PRO A 1 72 ? -12.682 -15.338 -2.880 1.00 83.88 72 PRO A C 1
ATOM 620 O O . PRO A 1 72 ? -12.165 -16.050 -3.731 1.00 83.88 72 PRO A O 1
ATOM 623 N N . ARG A 1 73 ? -13.654 -14.471 -3.196 1.00 84.62 73 ARG A N 1
ATOM 624 C CA . ARG A 1 73 ? -14.191 -14.282 -4.555 1.00 84.62 73 ARG A CA 1
ATOM 625 C C . ARG A 1 73 ? -13.550 -13.106 -5.290 1.00 84.62 73 ARG A C 1
ATOM 627 O O . ARG A 1 73 ? -13.606 -13.068 -6.515 1.00 84.62 73 ARG A O 1
ATOM 634 N N . ILE A 1 74 ? -13.001 -12.134 -4.559 1.00 84.75 74 ILE A N 1
ATOM 635 C CA . ILE A 1 74 ? -12.387 -10.919 -5.125 1.00 84.75 74 ILE A CA 1
ATOM 636 C C . ILE A 1 74 ? -10.862 -10.919 -5.028 1.00 84.75 74 ILE A C 1
ATOM 638 O O . ILE A 1 74 ? -10.215 -10.064 -5.638 1.00 84.75 74 ILE A O 1
ATOM 642 N N . GLU A 1 75 ? -10.292 -11.847 -4.258 1.00 81.75 75 GLU A N 1
ATOM 643 C CA . GLU A 1 75 ? -8.854 -12.021 -4.133 1.00 81.75 75 GLU A CA 1
ATOM 644 C C . GLU A 1 75 ? -8.252 -12.299 -5.509 1.00 81.75 75 GLU A C 1
ATOM 646 O O . GLU A 1 75 ? -8.654 -13.205 -6.241 1.00 81.75 75 GLU A O 1
ATOM 651 N N . ARG A 1 76 ? -7.310 -11.441 -5.896 1.00 79.25 76 ARG A N 1
ATOM 652 C CA . ARG A 1 76 ? -6.568 -11.599 -7.140 1.00 79.25 76 ARG A CA 1
ATOM 653 C C . ARG A 1 76 ? -5.340 -12.451 -6.873 1.00 79.25 76 ARG A C 1
ATOM 655 O O . ARG A 1 76 ? -4.740 -12.354 -5.812 1.00 79.25 76 ARG A O 1
ATOM 662 N N . GLN A 1 77 ? -4.949 -13.237 -7.866 1.00 77.69 77 GLN A N 1
ATOM 663 C CA . GLN A 1 77 ? -3.713 -14.002 -7.803 1.00 77.69 77 GLN A CA 1
ATOM 664 C C . GLN A 1 77 ? -2.498 -13.082 -7.974 1.00 77.69 77 GLN A C 1
ATOM 666 O O . GLN A 1 77 ? -2.516 -12.148 -8.787 1.00 77.69 77 GLN A O 1
ATOM 671 N N . ASP A 1 78 ? -1.428 -13.393 -7.248 1.00 81.88 78 ASP A N 1
ATOM 672 C CA . ASP A 1 78 ? -0.104 -12.856 -7.526 1.00 81.88 78 ASP A CA 1
ATOM 673 C C . ASP A 1 78 ? 0.357 -13.266 -8.928 1.00 81.88 78 ASP A C 1
ATOM 675 O O . ASP A 1 78 ? 0.186 -14.395 -9.383 1.00 81.88 78 ASP A O 1
ATOM 679 N N . THR A 1 79 ? 0.968 -12.324 -9.629 1.00 78.81 79 THR A N 1
ATOM 680 C CA . THR A 1 79 ? 1.547 -12.547 -10.954 1.00 78.81 79 THR A CA 1
ATOM 681 C C . THR A 1 79 ? 3.032 -12.239 -10.906 1.00 78.81 79 THR A C 1
ATOM 683 O O . THR A 1 79 ? 3.468 -11.447 -10.071 1.00 78.81 79 THR A O 1
ATOM 686 N N . ASN A 1 80 ? 3.799 -12.764 -11.865 1.00 76.25 80 ASN A N 1
ATOM 687 C CA . ASN A 1 80 ? 5.233 -12.463 -11.991 1.00 76.25 80 ASN A CA 1
ATOM 688 C C . ASN A 1 80 ? 5.537 -10.954 -12.064 1.00 76.25 80 ASN A C 1
ATOM 690 O O . ASN A 1 80 ? 6.646 -10.532 -11.761 1.00 76.25 80 ASN A O 1
ATOM 694 N N . TYR A 1 81 ? 4.556 -10.140 -12.462 1.00 69.12 81 TYR A N 1
ATOM 695 C CA . TYR A 1 81 ? 4.697 -8.691 -12.583 1.00 69.12 81 TYR A CA 1
ATOM 696 C C . TYR A 1 81 ? 4.275 -7.920 -11.330 1.00 69.12 81 TYR A C 1
ATOM 698 O O . TYR A 1 81 ? 4.764 -6.816 -11.103 1.00 69.12 81 TYR A O 1
ATOM 706 N N . ARG A 1 82 ? 3.318 -8.442 -10.554 1.00 71.88 82 ARG A N 1
ATOM 707 C CA . ARG A 1 82 ? 2.753 -7.745 -9.390 1.00 71.88 82 ARG A CA 1
ATOM 708 C C . ARG A 1 82 ? 2.101 -8.710 -8.412 1.00 71.88 82 ARG A C 1
ATOM 710 O O . ARG A 1 82 ? 1.347 -9.594 -8.830 1.00 71.88 82 ARG A O 1
ATOM 717 N N . ARG A 1 83 ? 2.307 -8.444 -7.121 1.00 75.00 83 ARG A N 1
ATOM 718 C CA . ARG A 1 83 ? 1.487 -9.015 -6.050 1.00 75.00 83 ARG A CA 1
ATOM 719 C C . ARG A 1 83 ? 0.110 -8.357 -6.021 1.00 75.00 83 ARG A C 1
ATOM 721 O O . ARG A 1 83 ? -0.026 -7.163 -6.314 1.00 75.00 83 ARG A O 1
ATOM 728 N N . ALA A 1 84 ? -0.911 -9.136 -5.706 1.00 79.44 84 ALA A N 1
ATOM 729 C CA . ALA A 1 84 ? -2.250 -8.649 -5.466 1.00 79.44 84 ALA A CA 1
ATOM 730 C C . ALA A 1 84 ? -2.298 -7.808 -4.186 1.00 79.44 84 ALA A C 1
ATOM 732 O O . ALA A 1 84 ? -1.488 -7.953 -3.273 1.00 79.44 84 ALA A O 1
ATOM 733 N N . ILE A 1 85 ? -3.263 -6.893 -4.128 1.00 74.75 85 ILE A N 1
ATOM 734 C CA . ILE A 1 85 ? -3.553 -6.166 -2.895 1.00 74.75 85 ILE A CA 1
ATOM 735 C C . ILE A 1 85 ? -4.446 -7.089 -2.083 1.00 74.75 85 ILE A C 1
ATOM 737 O O . ILE A 1 85 ? -5.621 -7.266 -2.414 1.00 74.75 85 ILE A O 1
ATOM 741 N N . LEU A 1 86 ? -3.887 -7.698 -1.048 1.00 68.12 86 LEU A N 1
ATOM 742 C CA . LEU A 1 86 ? -4.676 -8.484 -0.120 1.00 68.12 86 LEU A CA 1
ATOM 743 C C . LEU A 1 86 ? -5.433 -7.522 0.788 1.00 68.12 86 LEU A C 1
ATOM 745 O O . LEU A 1 86 ? -4.846 -6.783 1.566 1.00 68.12 86 LEU A O 1
ATOM 749 N N . MET A 1 87 ? -6.759 -7.513 0.652 1.00 66.75 87 MET A N 1
ATOM 750 C CA . MET A 1 87 ? -7.648 -6.689 1.476 1.00 66.75 87 MET A CA 1
ATOM 751 C C . MET A 1 87 ? -7.801 -7.252 2.895 1.00 66.75 87 MET A C 1
ATOM 753 O O . MET A 1 87 ? -8.240 -6.547 3.807 1.00 66.75 87 MET A O 1
ATOM 757 N N . ARG A 1 88 ? -7.396 -8.511 3.087 1.00 64.88 88 ARG A N 1
ATOM 758 C CA . ARG A 1 88 ? -7.187 -9.121 4.391 1.00 64.88 88 ARG A CA 1
ATOM 759 C C . ARG A 1 88 ? -5.730 -8.909 4.768 1.00 64.88 88 ARG A C 1
ATOM 761 O O . ARG A 1 88 ? -4.848 -9.462 4.118 1.00 64.88 88 ARG A O 1
ATOM 768 N N . LEU A 1 89 ? -5.497 -8.176 5.854 1.00 56.19 89 LEU A N 1
ATOM 769 C CA . LEU A 1 89 ? -4.290 -8.382 6.640 1.00 56.19 89 LEU A CA 1
ATOM 770 C C . LEU A 1 89 ? -4.391 -9.831 7.103 1.00 56.19 89 LEU A C 1
ATOM 772 O O . LEU A 1 89 ? -5.162 -10.146 8.013 1.00 56.19 89 LEU A O 1
ATOM 776 N N . SER A 1 90 ? -3.732 -10.756 6.403 1.00 40.09 90 SER A N 1
ATOM 777 C CA . SER A 1 90 ? -3.542 -12.062 7.002 1.00 40.09 90 SER A CA 1
ATOM 778 C C . SER A 1 90 ? -2.863 -11.762 8.339 1.00 40.09 90 SER A C 1
ATOM 780 O O . SER A 1 90 ? -1.922 -10.966 8.410 1.00 40.09 90 SER A O 1
ATOM 782 N N . ALA A 1 91 ? -3.352 -12.352 9.424 1.00 39.84 91 ALA A N 1
ATOM 783 C CA . ALA A 1 91 ? -2.701 -12.258 10.727 1.00 39.84 91 ALA A CA 1
ATOM 784 C C . ALA A 1 91 ? -1.222 -12.728 10.683 1.00 39.84 91 ALA A C 1
ATOM 786 O O . ALA A 1 91 ? -0.515 -12.644 11.677 1.00 39.84 91 ALA A O 1
ATOM 787 N N . SER A 1 92 ? -0.738 -13.184 9.520 1.00 38.44 92 SER A N 1
ATOM 788 C CA . SER A 1 92 ? 0.625 -13.590 9.220 1.00 38.44 92 SER A CA 1
ATOM 789 C C . SER A 1 92 ? 1.558 -12.457 8.760 1.00 38.44 92 SER A C 1
ATOM 791 O O . SER A 1 92 ? 2.731 -12.744 8.538 1.00 38.44 92 SER A O 1
ATOM 793 N N . GLN A 1 93 ? 1.118 -11.195 8.655 1.00 41.81 93 GLN A N 1
ATOM 794 C CA . GLN A 1 93 ? 2.069 -10.072 8.528 1.00 41.81 93 GLN A CA 1
ATOM 795 C C . GLN A 1 93 ? 2.622 -9.627 9.899 1.00 41.81 93 GLN A C 1
ATOM 797 O O . GLN A 1 93 ? 3.717 -9.085 9.976 1.00 41.81 93 GLN A O 1
ATOM 802 N N . PHE A 1 94 ? 1.909 -9.923 10.996 1.00 37.53 94 PHE A N 1
ATOM 803 C CA . PHE A 1 94 ? 2.291 -9.529 12.362 1.00 37.53 94 PHE A CA 1
ATOM 804 C C . PHE A 1 94 ? 3.423 -10.367 12.980 1.00 37.53 94 PHE A C 1
ATOM 806 O O . PHE A 1 94 ? 3.926 -10.017 14.041 1.00 37.53 94 PHE A O 1
ATOM 813 N N . VAL A 1 95 ? 3.829 -11.466 12.339 1.00 41.41 95 VAL A N 1
ATOM 814 C CA . VAL A 1 95 ? 4.899 -12.346 12.847 1.00 41.41 95 VAL A CA 1
ATOM 815 C C . VAL A 1 95 ? 6.206 -12.191 12.057 1.00 41.41 95 VAL A C 1
ATOM 817 O O . VAL A 1 95 ? 7.247 -12.618 12.541 1.00 41.41 95 VAL A O 1
ATOM 820 N N . TYR A 1 96 ? 6.197 -11.563 10.874 1.00 40.50 96 TYR A N 1
ATOM 821 C CA . TYR A 1 96 ? 7.339 -11.641 9.948 1.00 40.50 96 TYR A CA 1
ATOM 822 C C . TYR A 1 96 ? 8.035 -10.322 9.594 1.00 40.50 96 TYR 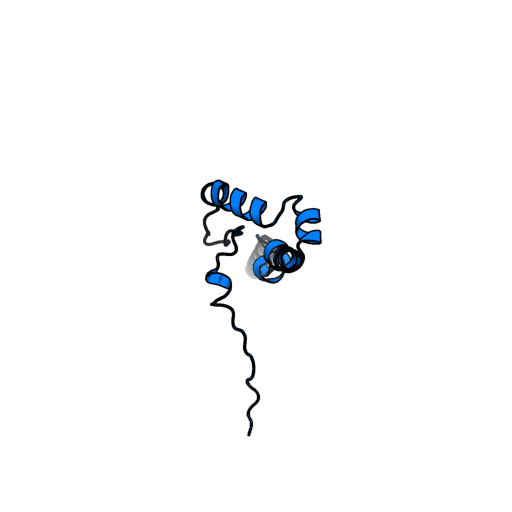A C 1
ATOM 824 O O . TYR A 1 96 ? 9.108 -10.369 8.998 1.00 40.50 96 TYR A O 1
ATOM 832 N N . ASP A 1 97 ? 7.514 -9.172 10.028 1.00 40.34 97 ASP A N 1
ATOM 833 C CA . ASP A 1 97 ? 8.230 -7.897 9.950 1.00 40.34 97 ASP A CA 1
ATOM 834 C C . ASP A 1 97 ? 8.818 -7.527 11.321 1.00 40.34 97 ASP A C 1
ATOM 836 O O . ASP A 1 97 ? 8.293 -6.708 12.065 1.00 40.34 97 ASP A O 1
ATOM 840 N N . SER A 1 98 ? 9.949 -8.154 11.643 1.00 42.81 98 SER A N 1
ATOM 841 C CA . SER A 1 98 ? 11.174 -7.377 11.863 1.00 42.81 98 SER A CA 1
ATOM 842 C C . SER A 1 98 ? 11.049 -6.155 12.779 1.00 42.81 98 SER A C 1
ATOM 844 O O . SER A 1 98 ? 11.277 -5.024 12.356 1.00 42.81 98 SER A O 1
ATOM 846 N N . TRP A 1 99 ? 10.740 -6.376 14.049 1.00 34.38 99 TRP A N 1
ATOM 847 C CA . TRP A 1 99 ? 10.972 -5.371 15.076 1.00 34.38 99 TRP A CA 1
ATOM 848 C C . TRP A 1 99 ? 12.362 -5.591 15.703 1.00 34.38 99 TRP A C 1
ATOM 850 O O . TRP A 1 99 ? 12.525 -6.553 16.458 1.00 34.38 99 TRP A O 1
ATOM 860 N N . PRO A 1 100 ? 13.382 -4.751 15.434 1.00 35.00 100 PRO A N 1
ATOM 861 C CA . PRO A 1 100 ? 14.570 -4.701 16.267 1.00 35.00 100 PRO A CA 1
ATOM 862 C C . PRO A 1 100 ? 14.256 -3.775 17.444 1.00 35.00 100 PRO A C 1
ATOM 864 O O . PRO A 1 100 ? 14.425 -2.562 17.361 1.00 35.00 100 PRO A O 1
ATOM 867 N N . LEU A 1 101 ? 13.774 -4.341 18.550 1.00 41.22 101 LEU A N 1
ATOM 868 C CA . LEU A 1 101 ? 13.968 -3.679 19.834 1.00 41.22 101 LEU A CA 1
ATOM 869 C C . LEU A 1 101 ? 15.361 -4.083 20.277 1.00 41.22 101 LEU A C 1
ATOM 871 O O . LEU A 1 101 ? 15.578 -5.215 20.705 1.00 41.22 101 LEU A O 1
ATOM 875 N N . GLU A 1 102 ? 16.301 -3.158 20.138 1.00 41.56 102 GLU A N 1
ATOM 876 C CA . GLU A 1 102 ? 17.460 -3.112 21.015 1.00 41.56 102 GLU A CA 1
ATOM 877 C C . GLU A 1 102 ? 16.945 -3.298 22.449 1.00 41.56 102 GLU A C 1
ATOM 879 O O . GLU A 1 102 ? 16.266 -2.438 23.012 1.00 41.56 102 GLU A O 1
ATOM 884 N N . THR A 1 103 ? 17.167 -4.478 23.019 1.00 51.28 103 THR A N 1
ATOM 885 C CA . THR A 1 103 ? 16.971 -4.690 24.448 1.00 51.28 103 THR A CA 1
ATOM 886 C C . THR A 1 103 ? 18.025 -3.849 25.158 1.00 51.28 103 THR A C 1
ATOM 888 O O . THR A 1 103 ? 19.202 -4.012 24.824 1.00 51.28 103 THR A O 1
ATOM 891 N N . PRO A 1 104 ? 17.667 -2.978 26.120 1.00 41.91 104 PRO A N 1
ATOM 892 C CA . PRO A 1 104 ? 18.663 -2.294 26.924 1.00 41.91 104 PRO A CA 1
ATOM 893 C C . PRO A 1 104 ? 19.500 -3.350 27.640 1.00 41.91 104 PRO A C 1
ATOM 895 O O . PRO A 1 104 ? 19.005 -4.089 28.491 1.00 41.91 104 PRO A O 1
ATOM 898 N N . THR A 1 105 ? 20.766 -3.450 27.253 1.00 50.66 105 THR A N 1
ATOM 899 C CA . THR A 1 105 ? 21.799 -4.107 28.041 1.00 50.66 105 THR A CA 1
ATOM 900 C C . THR A 1 105 ? 21.904 -3.350 29.355 1.00 50.66 105 THR A C 1
ATOM 902 O O . THR A 1 105 ? 22.278 -2.179 29.323 1.00 50.66 105 THR A O 1
ATOM 905 N N . ALA A 1 106 ? 21.549 -3.992 30.471 1.00 32.25 106 ALA A N 1
ATOM 906 C CA . ALA A 1 106 ? 22.121 -3.804 31.815 1.00 32.25 106 ALA A CA 1
ATOM 907 C C . ALA A 1 106 ? 21.149 -4.312 32.896 1.00 32.25 106 ALA A C 1
ATOM 909 O O . ALA A 1 106 ? 19.934 -4.294 32.676 1.00 32.25 106 ALA A O 1
ATOM 910 N N . PRO A 1 107 ? 21.635 -4.668 34.097 1.00 49.34 107 PRO A N 1
ATOM 911 C CA . PRO A 1 107 ? 23.008 -4.518 34.605 1.00 49.34 107 PRO A CA 1
ATOM 912 C C . PRO A 1 107 ? 23.918 -5.734 34.411 1.00 49.34 107 PRO A C 1
ATOM 914 O O . PRO A 1 107 ? 23.408 -6.876 34.384 1.00 49.34 107 PRO A O 1
#

Radius of gyration: 24.58 Å; chains: 1; bounding box: 51×23×83 Å

Foldseek 3Di:
DVVVVVVVVVVVVVVVVVPPPDDPADPVRVCCCPPNCLNPVVVVLVVPQVSVCVVVVDGPVRVVVVCVVCVVVPFDPADPVGDTDRNDPPPVVVPPDDDPDPDDDDD

pLDDT: mean 73.31, std 16.83, range [32.25, 92.12]

Sequence (107 aa):
MDEQVIAFGVALLYLRSRRRRSVWVHDILQARQQFGEYHRLVQELRLDDSRFQQYFRLDRNQFDNLLSKVGPRIERQDTNYRRAILMRLSASQFVYDSWPLETPTAP